Protein AF-A0A962IE74-F1 (afdb_monomer_lite)

Secondary structure (DSSP, 8-state):
-HHHHHHHHHHHHHHHTT--HHHHHHHHHHHHHHHHHHHTS--TTHHHHHHHHHHHHHHHHHHHHHHHHHHHHHH-

Foldseek 3Di:
DVLVVVLVVQLVVCVVVVHPNVVSCLVSVLVSQLCCCCPVVVDPCSNVVSVVVSVVVVVVVVVVCVVVVVVVVVVD

Radius of gyration: 16.16 Å; chains: 1; bounding box: 40×26×38 Å

pLDDT: mean 79.54, std 7.87, range [60.28, 89.5]

Structure (mmCIF, N/CA/C/O backbone):
data_AF-A0A962IE74-F1
#
_entry.id   AF-A0A962IE74-F1
#
loop_
_atom_site.group_PDB
_atom_site.id
_atom_site.type_symbol
_atom_site.label_atom_id
_atom_site.label_alt_id
_atom_site.label_comp_id
_atom_site.label_asym_id
_atom_site.label_entity_id
_atom_site.label_seq_id
_atom_site.pdbx_PDB_ins_code
_atom_site.Cartn_x
_atom_site.Cartn_y
_atom_site.Cartn_z
_atom_site.occupancy
_atom_site.B_iso_or_equiv
_atom_site.auth_seq_id
_atom_site.auth_comp_id
_atom_site.auth_asym_id
_atom_site.auth_atom_id
_atom_site.pdbx_PDB_model_num
ATOM 1 N N . MET A 1 1 ? 8.315 8.645 -15.420 1.00 60.28 1 MET A N 1
ATOM 2 C CA . MET A 1 1 ? 6.954 9.002 -15.887 1.00 60.28 1 MET A CA 1
ATOM 3 C C . MET A 1 1 ? 6.189 7.776 -16.386 1.00 60.28 1 MET A C 1
ATOM 5 O O . MET A 1 1 ? 5.005 7.653 -16.110 1.00 60.28 1 MET A O 1
ATOM 9 N N . GLU A 1 2 ? 6.869 6.837 -17.044 1.00 76.81 2 GLU A N 1
ATOM 10 C CA . GLU A 1 2 ? 6.273 5.645 -17.670 1.00 76.81 2 GLU A CA 1
ATOM 11 C C . GLU A 1 2 ? 5.591 4.697 -16.665 1.00 76.81 2 GLU A C 1
ATOM 13 O O . GLU A 1 2 ? 4.449 4.294 -16.869 1.00 76.81 2 GLU A O 1
ATOM 18 N N . TYR A 1 3 ? 6.230 4.426 -15.520 1.00 75.12 3 TYR A N 1
ATOM 19 C CA . TYR A 1 3 ? 5.676 3.547 -14.479 1.00 75.12 3 TYR A CA 1
ATOM 20 C C . TYR A 1 3 ? 4.354 4.051 -13.875 1.00 75.12 3 TYR A C 1
ATOM 22 O O . TYR A 1 3 ? 3.472 3.250 -13.569 1.00 75.12 3 TYR A O 1
ATOM 30 N N . SER A 1 4 ? 4.172 5.372 -13.747 1.00 76.62 4 SER A N 1
ATOM 31 C CA . SER A 1 4 ? 2.907 5.950 -13.266 1.00 76.62 4 SER A CA 1
ATOM 32 C C . SER A 1 4 ? 1.772 5.777 -14.274 1.00 76.62 4 SER A C 1
ATOM 34 O O . SER A 1 4 ? 0.639 5.535 -13.866 1.00 76.62 4 SER A O 1
ATOM 36 N N . LEU A 1 5 ? 2.063 5.854 -15.578 1.00 81.56 5 LEU A N 1
ATOM 37 C CA . LEU A 1 5 ? 1.068 5.619 -16.629 1.00 81.56 5 LEU A CA 1
ATOM 38 C C . LEU A 1 5 ? 0.606 4.158 -16.646 1.00 81.56 5 LEU A C 1
ATOM 40 O O . LEU A 1 5 ? -0.584 3.889 -16.791 1.00 81.56 5 LEU A O 1
ATOM 44 N N . ILE A 1 6 ? 1.535 3.223 -16.438 1.00 84.38 6 ILE A N 1
ATOM 45 C CA . ILE A 1 6 ? 1.240 1.786 -16.353 1.00 84.38 6 ILE A CA 1
ATOM 46 C C . ILE A 1 6 ? 0.380 1.480 -15.120 1.00 84.38 6 ILE A C 1
ATOM 48 O O . ILE A 1 6 ? -0.623 0.775 -15.228 1.00 84.38 6 ILE A O 1
ATOM 52 N N . GLY A 1 7 ? 0.716 2.060 -13.962 1.00 82.00 7 GLY A N 1
ATOM 53 C CA . GLY A 1 7 ? -0.098 1.930 -12.749 1.00 82.00 7 GLY A CA 1
ATOM 54 C C . GLY A 1 7 ? -1.519 2.473 -12.932 1.00 82.00 7 GLY A C 1
ATOM 55 O O . GLY A 1 7 ? -2.487 1.822 -12.539 1.00 82.00 7 GLY A O 1
ATOM 56 N N . PHE A 1 8 ? -1.653 3.622 -13.598 1.00 83.25 8 PHE A N 1
ATOM 57 C CA . PHE A 1 8 ? -2.947 4.226 -13.912 1.00 83.25 8 PHE A CA 1
ATOM 58 C C . PHE A 1 8 ? -3.774 3.378 -14.892 1.00 83.25 8 PHE A C 1
ATOM 60 O O . PHE A 1 8 ? -4.966 3.170 -14.670 1.00 83.25 8 PHE A O 1
ATOM 67 N N . ALA A 1 9 ? -3.148 2.828 -15.935 1.00 86.75 9 ALA A N 1
ATOM 68 C CA . ALA A 1 9 ? -3.813 1.931 -16.877 1.00 86.75 9 ALA A CA 1
ATOM 69 C C . ALA A 1 9 ? -4.326 0.653 -16.188 1.00 86.75 9 ALA A C 1
ATOM 71 O O . ALA A 1 9 ? -5.478 0.269 -16.388 1.00 86.75 9 ALA A O 1
ATOM 72 N N . CYS A 1 10 ? -3.519 0.035 -15.317 1.00 86.25 10 CYS A N 1
ATOM 73 C CA . CYS A 1 10 ? -3.950 -1.109 -14.506 1.00 86.25 10 CYS A CA 1
ATOM 74 C C . CYS A 1 10 ? -5.145 -0.764 -13.607 1.00 86.25 10 CYS A C 1
ATOM 76 O O . CYS A 1 10 ? -6.095 -1.541 -13.519 1.00 86.25 10 CYS A O 1
ATOM 78 N N . LEU A 1 11 ? -5.126 0.407 -12.967 1.00 85.50 11 LEU A N 1
ATOM 79 C CA . LEU A 1 11 ? -6.219 0.874 -12.115 1.00 85.50 11 LEU A CA 1
ATOM 80 C C . LEU A 1 11 ? -7.522 1.010 -12.914 1.00 85.50 11 LEU A C 1
ATOM 82 O O . LEU A 1 11 ? -8.555 0.488 -12.490 1.00 85.50 11 LEU A O 1
ATOM 86 N N . LEU A 1 12 ? -7.468 1.621 -14.100 1.00 86.00 12 LEU A N 1
ATOM 87 C CA . LEU A 1 12 ? -8.631 1.736 -14.981 1.00 86.00 12 LEU A CA 1
ATOM 88 C C . LEU A 1 12 ? -9.198 0.366 -15.373 1.00 86.00 12 LEU A C 1
ATOM 90 O O . LEU A 1 12 ? -10.410 0.172 -15.290 1.00 86.00 12 LEU A O 1
ATOM 94 N N . VAL A 1 13 ? -8.348 -0.600 -15.731 1.00 88.56 13 VAL A N 1
ATOM 95 C CA . VAL A 1 13 ? -8.792 -1.965 -16.072 1.00 88.56 13 VAL A CA 1
ATOM 96 C C . VAL A 1 13 ? -9.526 -2.626 -14.900 1.00 88.56 13 VAL A C 1
ATOM 98 O O . VAL A 1 13 ? -10.587 -3.221 -15.099 1.00 88.56 13 VAL A O 1
ATOM 101 N N . LEU A 1 14 ? -9.021 -2.482 -13.671 1.00 86.19 14 LEU A N 1
ATOM 102 C CA . LEU A 1 14 ? -9.665 -3.043 -12.475 1.00 86.19 14 LEU A CA 1
ATOM 103 C C . LEU A 1 14 ? -11.020 -2.380 -12.176 1.00 86.19 14 LEU A C 1
ATOM 105 O O . LEU A 1 14 ? -11.960 -3.068 -11.775 1.00 86.19 14 LEU A O 1
ATOM 109 N N . ILE A 1 15 ? -11.147 -1.071 -12.416 1.00 88.31 15 ILE A N 1
ATOM 110 C CA . ILE A 1 15 ? -12.428 -0.357 -12.289 1.00 88.31 15 ILE A CA 1
ATOM 111 C C . ILE A 1 15 ? -13.438 -0.870 -13.322 1.00 88.31 15 ILE A C 1
ATOM 113 O O . ILE A 1 15 ? -14.587 -1.141 -12.969 1.00 88.31 15 ILE A O 1
ATOM 117 N N . PHE A 1 16 ? -13.026 -1.051 -14.581 1.00 86.69 16 PHE A N 1
ATOM 118 C CA . PHE A 1 16 ? -13.900 -1.608 -15.621 1.00 86.69 16 PHE A CA 1
ATOM 119 C C . PHE A 1 16 ? -14.368 -3.033 -15.293 1.00 86.69 16 PHE A C 1
ATOM 121 O O . PHE A 1 16 ? -15.496 -3.397 -15.626 1.00 86.69 16 PHE A O 1
ATOM 128 N N . LEU A 1 17 ? -13.555 -3.808 -14.568 1.00 88.12 17 LEU A N 1
ATOM 129 C CA . LEU A 1 17 ? -13.905 -5.142 -14.071 1.00 88.12 17 LEU A CA 1
ATOM 130 C C . LEU A 1 17 ? -14.877 -5.123 -12.868 1.00 88.12 17 LEU A C 1
ATOM 132 O O . LEU A 1 17 ? -15.195 -6.171 -12.313 1.00 88.12 17 LEU A O 1
ATOM 136 N N . ARG A 1 18 ? -15.393 -3.947 -12.479 1.00 89.50 18 ARG A N 1
ATOM 137 C CA . ARG A 1 18 ? -16.304 -3.734 -11.337 1.00 89.50 18 ARG A CA 1
ATOM 138 C C . ARG A 1 18 ? -15.720 -4.142 -9.982 1.00 89.50 18 ARG A C 1
ATOM 140 O O . ARG A 1 18 ? -16.464 -4.470 -9.057 1.00 89.50 18 ARG A O 1
ATOM 147 N N . ILE A 1 19 ? -14.398 -4.102 -9.840 1.00 85.50 19 ILE A N 1
ATOM 148 C CA . ILE A 1 19 ? -13.751 -4.324 -8.546 1.00 85.50 19 ILE A CA 1
ATOM 149 C C . ILE A 1 19 ? -13.992 -3.091 -7.656 1.00 85.50 19 ILE A C 1
ATOM 151 O O . ILE A 1 19 ? -13.919 -1.962 -8.150 1.00 85.50 19 ILE A O 1
ATOM 155 N N . PRO A 1 20 ? -14.262 -3.265 -6.347 1.00 87.31 20 PRO A N 1
ATOM 156 C CA . PRO A 1 20 ? -14.380 -2.150 -5.412 1.00 87.31 20 PRO A CA 1
ATOM 157 C C . PRO A 1 20 ? -13.154 -1.233 -5.472 1.00 87.31 20 PRO A C 1
ATOM 159 O O . PRO A 1 20 ? -12.018 -1.706 -5.396 1.00 87.31 20 PRO A O 1
ATOM 162 N N . LEU A 1 21 ? -13.381 0.083 -5.552 1.00 84.19 21 LEU A N 1
ATOM 163 C CA . LEU A 1 21 ? -12.310 1.068 -5.750 1.00 84.19 21 LEU A CA 1
ATOM 164 C C . LEU A 1 21 ? -11.223 0.976 -4.673 1.00 84.19 21 LEU A C 1
ATOM 166 O O . LEU A 1 21 ? -10.045 1.068 -4.994 1.00 84.19 21 LEU A O 1
ATOM 170 N N . ALA A 1 22 ? -11.608 0.720 -3.419 1.00 83.06 22 ALA A N 1
ATOM 171 C CA . ALA A 1 22 ? -10.670 0.548 -2.311 1.00 83.06 22 ALA A CA 1
ATOM 172 C C . ALA A 1 22 ? -9.675 -0.601 -2.554 1.00 83.06 22 ALA A C 1
ATOM 174 O O . ALA A 1 22 ? -8.484 -0.468 -2.279 1.00 83.06 22 ALA A O 1
ATOM 175 N N . LEU A 1 23 ? -10.147 -1.712 -3.124 1.00 83.31 23 LEU A N 1
ATOM 176 C CA . LEU A 1 23 ? -9.321 -2.884 -3.403 1.00 83.31 23 LEU A CA 1
ATOM 177 C C . LEU A 1 23 ? -8.463 -2.657 -4.654 1.00 83.31 23 LEU A C 1
ATOM 179 O O . LEU A 1 23 ? -7.275 -2.973 -4.650 1.00 83.31 23 LEU A O 1
ATOM 183 N N . ALA A 1 24 ? -9.026 -2.017 -5.684 1.00 85.56 24 ALA A N 1
ATOM 184 C CA . ALA A 1 24 ? -8.277 -1.614 -6.872 1.00 85.56 24 ALA A CA 1
ATOM 185 C C . ALA A 1 24 ? -7.139 -0.633 -6.530 1.00 85.56 24 ALA A C 1
ATOM 187 O O . ALA A 1 24 ? -6.006 -0.839 -6.969 1.00 85.56 24 ALA A O 1
ATOM 188 N N . MET A 1 25 ? -7.402 0.382 -5.700 1.00 87.00 25 MET A N 1
ATOM 189 C CA . MET A 1 25 ? -6.388 1.322 -5.203 1.00 87.00 25 MET A CA 1
ATOM 190 C C . MET A 1 25 ? -5.340 0.637 -4.327 1.00 87.00 25 MET A C 1
ATOM 192 O O . MET A 1 25 ? -4.152 0.899 -4.491 1.00 87.00 25 MET A O 1
ATOM 196 N N . GLY A 1 26 ? -5.756 -0.247 -3.416 1.00 85.56 26 GLY A N 1
ATOM 197 C CA . GLY A 1 26 ? -4.831 -0.964 -2.540 1.00 85.56 26 GLY A CA 1
ATOM 198 C C . GLY A 1 26 ? -3.849 -1.827 -3.332 1.00 85.56 26 GLY A C 1
ATOM 199 O O . GLY A 1 26 ? -2.640 -1.727 -3.142 1.00 85.56 26 GLY A O 1
ATOM 200 N N . VAL A 1 27 ? -4.348 -2.620 -4.282 1.00 86.19 27 VAL A N 1
ATOM 201 C CA . VAL A 1 27 ? -3.505 -3.502 -5.105 1.00 86.19 27 VAL A CA 1
ATOM 202 C C . VAL A 1 27 ? -2.584 -2.695 -6.019 1.00 86.19 27 VAL A C 1
ATOM 204 O O . VAL A 1 27 ? -1.379 -2.941 -6.051 1.00 86.19 27 VAL A O 1
ATOM 207 N N . THR A 1 28 ? -3.120 -1.708 -6.742 1.00 88.81 28 THR A N 1
ATOM 208 C CA . THR A 1 28 ? -2.317 -0.898 -7.676 1.00 88.81 28 THR A CA 1
ATOM 209 C C . THR A 1 28 ? -1.270 -0.053 -6.955 1.00 88.81 28 THR A C 1
ATOM 211 O O . THR A 1 28 ? -0.150 0.067 -7.450 1.00 88.81 28 THR A O 1
ATOM 214 N N . GLY A 1 29 ? -1.585 0.461 -5.763 1.00 86.44 29 GLY A N 1
ATOM 215 C CA . GLY A 1 29 ? -0.645 1.195 -4.919 1.00 86.44 29 GLY A CA 1
ATOM 216 C C . GLY A 1 29 ? 0.503 0.324 -4.407 1.00 86.44 29 GLY A C 1
ATOM 217 O O . GLY A 1 29 ? 1.663 0.716 -4.522 1.00 86.44 29 GLY A O 1
ATOM 218 N N . VAL A 1 30 ? 0.208 -0.881 -3.909 1.00 87.31 30 VAL A N 1
ATOM 219 C CA . VAL A 1 30 ? 1.229 -1.818 -3.402 1.00 87.31 30 VAL A CA 1
ATOM 220 C C . VAL A 1 30 ? 2.136 -2.312 -4.524 1.00 87.31 30 VAL A C 1
ATOM 222 O O . VAL A 1 30 ? 3.359 -2.292 -4.388 1.00 87.31 30 VAL A O 1
ATOM 225 N N . VAL A 1 31 ? 1.551 -2.711 -5.656 1.00 85.69 31 VAL A N 1
ATOM 226 C CA . VAL A 1 31 ? 2.305 -3.182 -6.825 1.00 85.69 31 VAL A CA 1
ATOM 227 C C . VAL A 1 31 ? 3.144 -2.051 -7.421 1.00 85.69 31 VAL A C 1
ATOM 229 O O . VAL A 1 31 ? 4.321 -2.257 -7.712 1.00 85.69 31 VAL A O 1
ATOM 232 N N . GLY A 1 32 ? 2.585 -0.844 -7.543 1.00 84.88 32 GLY A N 1
ATOM 233 C CA . GLY A 1 32 ? 3.312 0.329 -8.025 1.00 84.88 32 GLY A CA 1
ATOM 234 C C . GLY A 1 32 ? 4.484 0.709 -7.118 1.00 84.88 32 GLY A C 1
ATOM 235 O O . GLY A 1 32 ? 5.580 0.975 -7.610 1.00 84.88 32 GLY A O 1
ATOM 236 N N . PHE A 1 33 ? 4.293 0.668 -5.798 1.00 83.94 33 PHE A N 1
ATOM 237 C CA . PHE A 1 33 ? 5.351 0.952 -4.828 1.00 83.94 33 PHE A CA 1
ATOM 238 C C . PHE A 1 33 ? 6.473 -0.096 -4.864 1.00 83.94 33 PHE A C 1
ATOM 240 O O . PHE A 1 33 ? 7.649 0.272 -4.902 1.00 83.94 33 PHE A O 1
ATOM 247 N N . ALA A 1 34 ? 6.130 -1.387 -4.936 1.0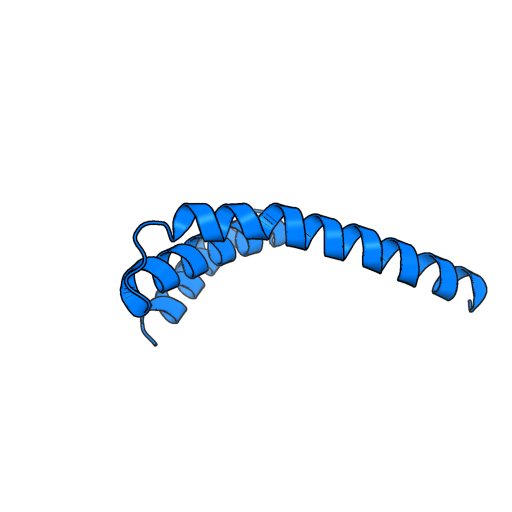0 83.50 34 ALA A N 1
ATOM 248 C CA . ALA A 1 34 ? 7.111 -2.464 -5.079 1.00 83.50 34 ALA A CA 1
ATOM 249 C C . ALA A 1 34 ? 7.924 -2.323 -6.379 1.00 83.50 34 ALA A C 1
ATOM 251 O O . ALA A 1 34 ? 9.152 -2.410 -6.360 1.00 83.50 34 ALA A O 1
ATOM 252 N N . MET A 1 35 ? 7.256 -2.035 -7.503 1.00 80.00 35 MET A N 1
ATOM 253 C CA . MET A 1 35 ? 7.918 -1.835 -8.796 1.00 80.00 35 MET A CA 1
ATOM 254 C C . MET A 1 35 ? 8.859 -0.630 -8.788 1.00 80.00 35 MET A C 1
ATOM 256 O O . MET A 1 35 ? 9.958 -0.721 -9.337 1.00 80.00 35 MET A O 1
ATOM 260 N N . VAL A 1 36 ? 8.464 0.477 -8.155 1.00 83.81 36 VAL A N 1
ATOM 261 C CA . VAL A 1 36 ? 9.327 1.654 -8.002 1.00 83.81 36 VAL A CA 1
ATOM 262 C C . VAL A 1 36 ? 10.539 1.325 -7.129 1.00 83.81 36 VAL A C 1
ATOM 264 O O . VAL A 1 36 ? 11.660 1.654 -7.507 1.00 83.81 36 VAL A O 1
ATOM 267 N N . GLN A 1 37 ? 10.368 0.621 -6.008 1.00 80.31 37 GLN A N 1
ATOM 268 C CA . GLN A 1 37 ? 11.506 0.231 -5.167 1.00 80.31 37 GLN A CA 1
ATOM 269 C C . GLN A 1 37 ? 12.518 -0.667 -5.882 1.00 80.31 37 GLN A C 1
ATOM 271 O O . GLN A 1 37 ? 13.722 -0.494 -5.698 1.00 80.31 37 GLN A O 1
ATOM 276 N N . ILE A 1 38 ? 12.049 -1.584 -6.724 1.00 77.62 38 ILE A N 1
ATOM 277 C CA . ILE A 1 38 ? 12.931 -2.521 -7.425 1.00 77.62 38 ILE A CA 1
ATOM 278 C C . ILE A 1 38 ? 13.623 -1.848 -8.612 1.00 77.62 38 ILE A C 1
ATOM 280 O O . ILE A 1 38 ? 14.833 -1.981 -8.765 1.00 77.62 38 ILE A O 1
ATOM 284 N N . ASN A 1 39 ? 12.880 -1.100 -9.433 1.00 77.94 39 ASN A N 1
ATOM 285 C CA . ASN A 1 39 ? 13.402 -0.554 -10.692 1.00 77.94 39 ASN A CA 1
ATOM 286 C C . ASN A 1 39 ? 14.064 0.823 -10.541 1.00 77.94 39 ASN A C 1
ATOM 288 O O . ASN A 1 39 ? 14.950 1.153 -11.322 1.00 77.94 39 ASN A O 1
ATOM 292 N N . VAL A 1 40 ? 13.637 1.637 -9.570 1.00 76.38 40 VAL A N 1
ATOM 293 C CA . VAL A 1 40 ? 14.170 2.998 -9.362 1.00 76.38 40 VAL A CA 1
ATOM 294 C C . VAL A 1 40 ? 15.211 3.020 -8.250 1.00 76.38 40 VAL A C 1
ATOM 296 O O . VAL A 1 40 ? 16.251 3.651 -8.400 1.00 76.38 40 VAL A O 1
ATOM 299 N N . TYR A 1 41 ? 14.946 2.326 -7.142 1.00 75.44 41 TYR A N 1
ATOM 300 C CA . TYR A 1 41 ? 15.825 2.337 -5.969 1.00 75.44 41 TYR A CA 1
ATOM 301 C C . TYR A 1 41 ? 16.769 1.126 -5.898 1.00 75.44 41 TYR A C 1
ATOM 303 O O . TYR A 1 41 ? 17.628 1.082 -5.022 1.00 75.44 41 TYR A O 1
ATOM 311 N N . GLY A 1 42 ? 16.641 0.157 -6.815 1.00 74.94 42 GLY A N 1
ATOM 312 C CA . GLY A 1 42 ? 17.532 -1.004 -6.911 1.00 74.94 42 GLY A CA 1
ATOM 313 C C . GLY A 1 42 ? 17.440 -1.967 -5.727 1.00 74.94 42 GLY A C 1
ATOM 314 O O . GLY A 1 42 ? 18.359 -2.754 -5.511 1.00 74.94 42 GLY A O 1
ATOM 315 N N . ASN A 1 43 ? 16.361 -1.905 -4.941 1.00 79.38 43 ASN A N 1
ATOM 316 C CA . ASN A 1 43 ? 16.213 -2.735 -3.756 1.00 79.38 43 ASN A CA 1
ATOM 317 C C . ASN A 1 43 ? 15.480 -4.050 -4.092 1.00 79.38 43 ASN A C 1
ATOM 319 O O . ASN A 1 43 ? 14.284 -4.011 -4.392 1.00 79.38 43 ASN A O 1
ATOM 323 N N . PRO A 1 44 ? 16.135 -5.223 -3.999 1.00 73.06 44 PRO A N 1
ATOM 324 C CA . PRO A 1 44 ? 15.511 -6.507 -4.330 1.00 73.06 44 PRO A CA 1
ATOM 325 C C . PRO A 1 44 ? 14.394 -6.910 -3.352 1.00 73.06 44 PRO A C 1
ATOM 327 O O . PRO A 1 44 ? 13.502 -7.667 -3.724 1.00 73.06 44 PRO A O 1
ATOM 330 N N . ALA A 1 45 ? 14.378 -6.355 -2.135 1.00 77.50 45 ALA A N 1
ATOM 331 C CA . ALA A 1 45 ? 13.329 -6.578 -1.134 1.00 77.50 45 ALA A CA 1
ATOM 332 C C . ALA A 1 45 ? 12.117 -5.631 -1.288 1.00 77.50 45 ALA A C 1
ATOM 334 O O . ALA A 1 45 ? 11.386 -5.383 -0.327 1.00 77.50 45 ALA A O 1
ATOM 335 N N . GLY A 1 46 ? 11.889 -5.075 -2.485 1.00 77.25 46 GLY A N 1
ATOM 336 C CA . GLY A 1 46 ? 10.837 -4.079 -2.704 1.00 77.25 46 GLY A CA 1
ATOM 337 C C . GLY A 1 46 ? 9.419 -4.561 -2.381 1.00 77.25 46 GLY A C 1
ATOM 338 O O . GLY A 1 46 ? 8.594 -3.792 -1.890 1.00 77.25 46 GLY A O 1
ATOM 339 N N . TRP A 1 47 ? 9.144 -5.853 -2.583 1.00 77.75 47 TRP A N 1
ATOM 340 C CA . TRP A 1 47 ? 7.866 -6.462 -2.201 1.00 77.75 47 TRP A CA 1
ATOM 341 C C . TRP A 1 47 ? 7.690 -6.605 -0.692 1.00 77.75 47 TRP A C 1
ATOM 343 O O . TRP A 1 47 ? 6.596 -6.365 -0.192 1.00 77.75 47 TRP A O 1
ATOM 353 N N . GLU A 1 48 ? 8.742 -6.964 0.040 1.00 82.25 48 GLU A N 1
ATOM 354 C CA . GLU A 1 48 ? 8.670 -7.135 1.494 1.00 82.25 48 GLU A CA 1
ATOM 355 C C . GLU A 1 48 ? 8.416 -5.795 2.190 1.00 82.25 48 GLU A C 1
ATOM 357 O O . GLU A 1 48 ? 7.546 -5.680 3.057 1.00 82.25 48 GLU A O 1
ATOM 362 N N . LEU A 1 49 ? 9.082 -4.742 1.716 1.00 81.38 49 LEU A N 1
ATOM 363 C CA . LEU A 1 49 ? 8.816 -3.377 2.149 1.00 81.38 49 LEU A CA 1
ATOM 364 C C . LEU A 1 49 ? 7.390 -2.958 1.798 1.00 81.38 49 LEU A C 1
ATOM 366 O O . LEU A 1 49 ? 6.670 -2.523 2.691 1.00 81.38 49 LEU A O 1
ATOM 370 N N . ALA A 1 50 ? 6.949 -3.143 0.552 1.00 82.94 50 ALA A N 1
ATOM 371 C CA . ALA A 1 50 ? 5.588 -2.799 0.143 1.00 82.94 50 ALA A CA 1
ATOM 372 C C . ALA A 1 50 ? 4.522 -3.494 1.009 1.00 82.94 50 ALA A C 1
ATOM 374 O O . ALA A 1 50 ? 3.598 -2.835 1.486 1.00 82.94 50 ALA A O 1
ATOM 375 N N . LEU A 1 51 ? 4.676 -4.795 1.274 1.00 83.62 51 LEU A N 1
ATOM 376 C CA . LEU A 1 51 ? 3.747 -5.568 2.102 1.00 83.62 51 LEU A CA 1
ATOM 377 C C . LEU A 1 51 ? 3.794 -5.160 3.578 1.00 83.62 51 LEU A C 1
ATOM 379 O O . LEU A 1 51 ? 2.748 -5.144 4.220 1.00 83.62 51 LEU A O 1
ATOM 383 N N . SER A 1 52 ? 4.960 -4.788 4.113 1.00 85.69 52 SER A N 1
ATOM 384 C CA . SER A 1 52 ? 5.087 -4.323 5.504 1.00 85.69 52 SER A CA 1
ATOM 385 C C . SER A 1 52 ? 4.358 -2.997 5.769 1.00 85.69 52 SER A C 1
ATOM 387 O O . SER A 1 52 ? 3.899 -2.753 6.887 1.00 85.69 52 SER A O 1
ATOM 389 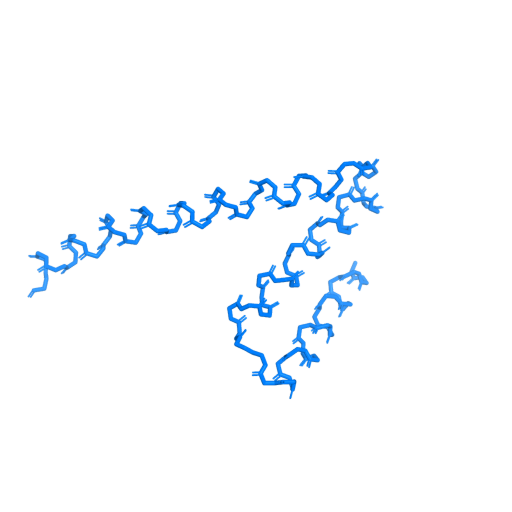N N . GLN A 1 53 ? 4.221 -2.141 4.748 1.00 85.50 53 GLN A N 1
ATOM 390 C CA . GLN A 1 53 ? 3.577 -0.830 4.879 1.00 85.50 53 GLN A CA 1
ATOM 391 C C . GLN A 1 53 ? 2.044 -0.918 4.886 1.00 85.50 53 GLN A C 1
ATOM 393 O O . GLN A 1 53 ? 1.394 -0.111 5.546 1.00 85.50 53 GLN A O 1
ATOM 398 N N . VAL A 1 54 ? 1.453 -1.904 4.204 1.00 85.12 54 VAL A N 1
ATOM 399 C CA . VAL A 1 54 ? -0.011 -2.074 4.112 1.00 85.12 54 VAL A CA 1
ATOM 400 C C . VAL A 1 54 ? -0.696 -2.194 5.482 1.00 85.12 54 VAL A C 1
ATOM 402 O O . VAL A 1 54 ? -1.598 -1.396 5.753 1.00 85.12 54 VAL A O 1
ATOM 405 N N . PRO A 1 55 ? -0.303 -3.125 6.376 1.00 83.12 55 PRO A N 1
ATOM 406 C CA . PRO A 1 55 ? -0.949 -3.266 7.678 1.00 83.12 55 PRO A CA 1
ATOM 407 C C . PRO A 1 55 ? -0.699 -2.048 8.572 1.00 83.12 55 PRO A C 1
ATOM 409 O O . PRO A 1 55 ? -1.611 -1.609 9.265 1.00 83.12 55 PRO A O 1
ATOM 412 N N . GLN A 1 56 ? 0.494 -1.448 8.514 1.00 86.00 56 GLN A N 1
ATOM 413 C CA . GLN A 1 56 ? 0.815 -0.218 9.251 1.00 86.00 56 GLN A CA 1
ATOM 414 C C . GLN A 1 56 ? -0.126 0.930 8.863 1.00 86.00 56 GLN A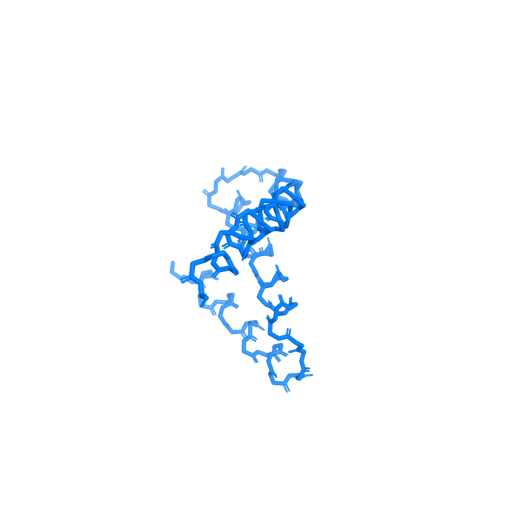 C 1
ATOM 416 O O . GLN A 1 56 ? -0.621 1.660 9.722 1.00 86.00 56 GLN A O 1
ATOM 421 N N . MET A 1 57 ? -0.401 1.076 7.567 1.00 83.81 57 MET A N 1
ATOM 422 C CA . MET A 1 57 ? -1.269 2.127 7.047 1.00 83.81 57 MET A CA 1
ATOM 423 C C . MET A 1 57 ? -2.736 1.870 7.405 1.00 83.81 57 MET A C 1
ATOM 425 O O . MET A 1 57 ? -3.407 2.780 7.881 1.00 83.81 57 MET A O 1
ATOM 429 N N . ALA A 1 58 ? -3.206 0.625 7.283 1.00 82.88 58 ALA A N 1
ATOM 430 C CA . ALA A 1 58 ? -4.559 0.239 7.680 1.00 82.88 58 ALA A CA 1
ATOM 431 C C . ALA A 1 58 ? -4.820 0.479 9.179 1.00 82.88 58 ALA A C 1
ATOM 433 O O . ALA A 1 58 ? -5.860 1.029 9.544 1.00 82.88 58 ALA A O 1
ATOM 434 N N . LEU A 1 59 ? -3.862 0.124 10.044 1.00 84.06 59 LEU A N 1
ATOM 435 C CA . LEU A 1 59 ? -3.961 0.369 11.485 1.00 84.06 59 LEU A CA 1
ATOM 436 C C . LEU A 1 59 ? -3.963 1.863 11.805 1.00 84.06 59 LEU A C 1
ATOM 438 O O . LEU A 1 59 ? -4.795 2.317 12.587 1.00 84.06 59 LEU A O 1
ATOM 442 N N . LYS A 1 60 ? -3.083 2.642 11.168 1.00 80.94 60 LYS A N 1
ATOM 443 C CA . LYS A 1 60 ? -3.061 4.098 11.339 1.00 80.94 60 LYS A CA 1
ATOM 444 C C . LYS A 1 60 ? -4.383 4.740 10.936 1.00 80.94 60 LYS A C 1
ATOM 446 O O . LYS A 1 60 ? -4.903 5.544 11.701 1.00 80.94 60 LYS A O 1
ATOM 451 N N . THR A 1 61 ? -4.943 4.372 9.787 1.00 81.12 61 THR A N 1
ATOM 452 C CA . THR A 1 61 ? -6.239 4.897 9.348 1.00 81.12 61 THR A CA 1
ATOM 453 C C . THR A 1 61 ? -7.346 4.495 10.323 1.00 81.12 61 THR A C 1
ATOM 455 O O . THR A 1 61 ? -8.076 5.362 10.784 1.00 81.12 61 THR A O 1
ATOM 458 N N . GLY A 1 62 ? -7.424 3.230 10.746 1.00 77.25 62 GLY A N 1
ATOM 459 C CA . GLY A 1 62 ? -8.442 2.791 11.711 1.00 77.25 62 GLY A CA 1
ATOM 460 C C . GLY A 1 62 ? -8.340 3.474 13.082 1.00 77.25 62 GLY A C 1
ATOM 461 O O . GLY A 1 62 ? -9.356 3.828 13.677 1.00 77.25 62 GLY A O 1
ATOM 462 N N . MET A 1 63 ? -7.121 3.705 13.574 1.00 74.12 63 MET A N 1
ATOM 463 C CA . MET A 1 63 ? -6.890 4.380 14.855 1.00 74.12 63 MET A CA 1
ATOM 464 C C . MET A 1 63 ? -7.190 5.881 14.790 1.00 74.12 63 MET A C 1
ATOM 466 O O . MET A 1 63 ? -7.762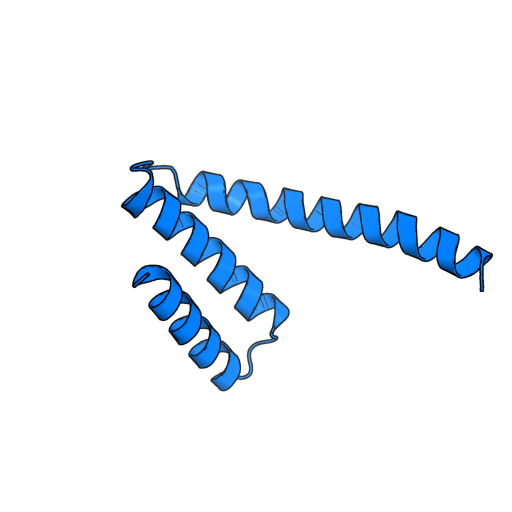 6.427 15.730 1.00 74.12 63 MET A O 1
ATOM 470 N N . ILE A 1 64 ? -6.817 6.556 13.699 1.00 68.56 64 ILE A N 1
ATOM 471 C CA . ILE A 1 64 ? -7.025 8.002 13.541 1.00 68.56 64 ILE A CA 1
ATOM 472 C C . ILE A 1 64 ? -8.502 8.314 13.284 1.00 68.56 64 ILE A C 1
ATOM 474 O O . ILE A 1 64 ? -9.036 9.236 13.896 1.00 68.56 64 ILE A O 1
ATOM 478 N N . GLU A 1 65 ? -9.187 7.523 12.457 1.00 65.12 65 GLU A N 1
ATOM 479 C CA . GLU A 1 65 ? -10.623 7.698 12.211 1.00 65.12 65 GLU A CA 1
ATOM 480 C C . GLU A 1 65 ? -11.434 7.457 13.498 1.00 65.12 65 GLU A C 1
ATOM 482 O O . GLU A 1 65 ? -12.342 8.224 13.801 1.00 65.12 65 GLU A O 1
ATOM 487 N N . GLY A 1 66 ? -11.058 6.482 14.337 1.00 60.84 66 GLY A N 1
ATOM 488 C CA . GLY A 1 66 ? -11.675 6.293 15.657 1.00 60.84 66 GLY A CA 1
ATOM 489 C C . GLY A 1 66 ? -11.454 7.474 16.615 1.00 60.84 66 GLY A C 1
ATOM 490 O O . GLY A 1 66 ? -12.376 7.873 17.328 1.00 60.84 66 GLY A O 1
ATOM 491 N N . LEU A 1 67 ? -10.260 8.077 16.602 1.00 62.66 67 LEU A N 1
ATOM 492 C CA . LEU A 1 67 ? -9.945 9.263 17.408 1.00 62.66 67 LEU A CA 1
ATOM 493 C C . LEU A 1 67 ? -10.520 10.568 16.840 1.00 62.66 67 LEU A C 1
ATOM 495 O O . LEU A 1 67 ? -10.579 11.539 17.585 1.00 62.66 67 LEU A O 1
ATOM 499 N N . SER A 1 68 ? -10.929 10.617 15.569 1.00 66.69 68 SER A N 1
ATOM 500 C CA . SER A 1 68 ? -11.527 11.807 14.944 1.00 66.69 68 SER A CA 1
ATOM 501 C C . SER A 1 68 ? -13.056 11.761 14.915 1.00 66.69 68 SER A C 1
ATOM 503 O O . SER A 1 68 ? -13.693 12.807 15.036 1.00 66.69 68 SER A O 1
ATOM 505 N N . VAL A 1 69 ? -13.658 10.573 14.799 1.00 63.94 69 VAL A N 1
ATOM 506 C CA . VAL A 1 69 ? -15.120 10.399 14.835 1.00 63.94 69 VAL A CA 1
ATOM 507 C C . VAL A 1 69 ? -15.672 10.661 16.239 1.00 63.94 69 VAL A C 1
ATOM 509 O O . VAL A 1 69 ? -16.699 11.322 16.370 1.00 63.94 69 VAL A O 1
ATOM 512 N N . VAL A 1 70 ? -14.981 10.215 17.297 1.00 66.38 70 VAL A N 1
ATOM 513 C CA . VAL A 1 70 ? -15.430 10.412 18.691 1.00 66.38 70 VAL A CA 1
ATOM 514 C C . VAL A 1 70 ? -15.532 11.903 19.073 1.00 66.38 70 VAL 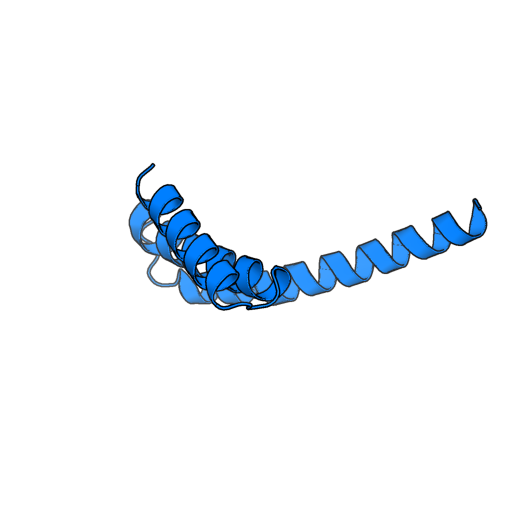A C 1
ATOM 516 O O . VAL A 1 70 ? -16.571 12.298 19.597 1.00 66.38 70 VAL A O 1
ATOM 519 N N . PRO A 1 71 ? -14.544 12.769 18.779 1.00 67.62 71 PRO A N 1
ATOM 520 C CA . PRO A 1 71 ? -14.668 14.207 19.013 1.00 67.62 71 PRO A CA 1
ATOM 521 C C . PRO A 1 71 ? -15.731 14.892 18.150 1.00 67.62 71 PRO A C 1
ATOM 523 O O . PRO A 1 71 ? -16.425 15.770 18.649 1.00 67.62 71 PRO A O 1
ATOM 526 N N . LEU A 1 72 ? -15.903 14.501 16.882 1.00 70.69 72 LEU A N 1
ATOM 527 C CA . LEU A 1 72 ? -16.929 15.084 16.004 1.00 70.69 72 LEU A CA 1
ATOM 528 C C . LEU A 1 72 ? -18.353 14.787 16.494 1.00 70.69 72 LEU A C 1
ATOM 530 O O . LEU A 1 72 ? -19.206 15.659 16.397 1.00 70.69 72 LEU A O 1
ATOM 534 N N . PHE A 1 73 ? -18.587 13.612 17.090 1.00 63.78 73 PHE A N 1
ATOM 535 C CA .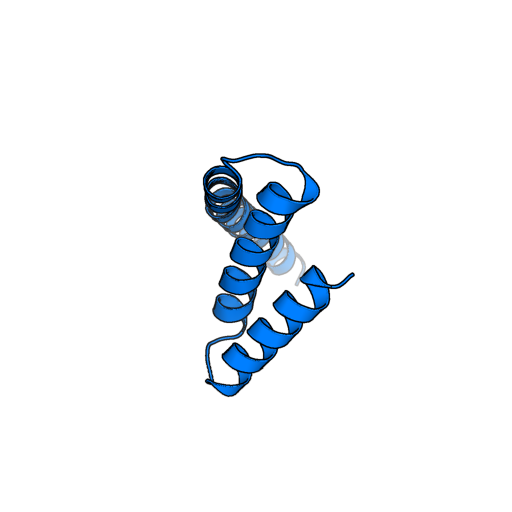 PHE A 1 73 ? -19.856 13.265 17.750 1.00 63.78 73 PHE A CA 1
ATOM 536 C C . PHE A 1 73 ? -20.148 14.076 19.019 1.00 63.78 73 PHE A C 1
ATOM 538 O O . PHE A 1 73 ? -21.301 14.168 19.417 1.00 63.78 73 PHE A O 1
ATOM 545 N N . ILE A 1 74 ? -19.120 14.610 19.683 1.00 69.31 74 ILE A N 1
ATOM 546 C CA . ILE A 1 74 ? -19.271 15.460 20.877 1.00 69.31 74 ILE A CA 1
ATOM 547 C C . ILE A 1 74 ? -19.468 16.934 20.477 1.00 69.31 74 ILE A C 1
ATOM 549 O O . ILE A 1 74 ? -20.016 17.718 21.248 1.00 69.31 74 ILE A O 1
ATOM 553 N N . LEU A 1 75 ? -18.990 17.318 19.289 1.00 66.62 75 LEU A N 1
ATOM 554 C CA . LEU A 1 75 ? -19.057 18.680 18.752 1.00 66.62 75 LEU A CA 1
ATOM 555 C C . LEU A 1 75 ? -20.263 18.926 17.821 1.00 66.62 75 LEU A C 1
ATOM 557 O O . LEU A 1 75 ? -20.524 20.085 17.497 1.00 66.62 75 LEU A O 1
ATOM 561 N N . MET A 1 76 ? -20.954 17.868 17.382 1.00 61.16 76 MET A N 1
ATOM 562 C CA . MET A 1 76 ? -22.266 17.907 16.713 1.00 61.16 76 MET A CA 1
ATOM 563 C C . MET A 1 76 ? -23.396 17.791 17.732 1.00 61.16 76 MET A C 1
ATOM 565 O O . MET A 1 76 ? -24.404 18.507 17.548 1.00 61.16 76 MET A O 1
#

Sequence (76 aa):
MEYSLIGFACLLVLIFLRIPLALAMGVTGVVGFAMVQINVYGNPAGWELALSQVPQMALKTGMIEGLSVVPLFILM